Protein AF-V9LHU5-F1 (afdb_monomer_lite)

Radius of gyration: 31.74 Å; chains: 1; bounding box: 62×45×94 Å

Sequence (148 aa):
MSGSDEQWSRCGQGLGARDSTFTAPTDGGGSLGGGAEIRSHEDVIVPRHDVQKLLGEFRALHQERLQRLEATDDGTEETLKLKVQIMQSYISDLSEQNDVLLQTMEELEREANRRVTALETELEEHVAKVTEYKEENSTLLTTKENLA

Secondary structure (DSSP, 8-state):
----------------------PPPP---------------------HHHHHHHHHHHHHHHHHHHHHHHHT--S-HHHHHHHHHHHHHHHHHHHHHHHHHHHHHHHHHHHHHHHHHHHHHHHHHHHHHHHHHHHHHHHHHHHHHHT-

Organism: Callorhinchus milii (NCBI:txid7868)

Foldseek 3Di:
DYDDDDDPDDDDDDPDDDDDPDDDDDDDDDDDDDDPPPPPDDDDDPPPVVVVVVVVVVVVVLVVVLVVLVVVDPVDPVSVVVNVVSVVVVVVVVVVVVVVVVVVVVVVVVVVVVVVVVVVVVVVVVVVVVVVVVVVVVVVVVVVVVVD

Structure (mmCIF, N/CA/C/O backbone):
data_AF-V9LHU5-F1
#
_entry.id   AF-V9LHU5-F1
#
loop_
_atom_site.group_PDB
_atom_site.id
_atom_site.type_symbol
_atom_site.label_atom_id
_atom_site.label_alt_id
_atom_site.label_comp_id
_atom_site.label_asym_id
_atom_site.label_entity_id
_atom_site.label_seq_id
_atom_site.pdbx_PDB_ins_code
_atom_site.Cartn_x
_atom_site.Cartn_y
_atom_site.Cartn_z
_atom_site.occupancy
_atom_site.B_iso_or_equiv
_atom_site.auth_seq_id
_atom_site.auth_comp_id
_atom_site.auth_asym_id
_atom_site.auth_atom_id
_atom_site.pdbx_PDB_model_num
ATOM 1 N N . MET A 1 1 ? -24.316 31.881 15.400 1.00 38.16 1 MET A N 1
ATOM 2 C CA . MET A 1 1 ? -23.938 32.604 14.168 1.00 38.16 1 MET A CA 1
ATOM 3 C C . MET A 1 1 ? -22.552 32.127 13.781 1.00 38.16 1 MET A C 1
ATOM 5 O O . MET A 1 1 ? -21.693 32.204 14.640 1.00 38.16 1 MET A O 1
ATOM 9 N N . SER A 1 2 ? -22.204 31.649 12.601 1.00 40.44 2 SER A N 1
ATOM 10 C CA . SER A 1 2 ? -22.884 31.096 11.426 1.00 40.44 2 SER A CA 1
ATOM 11 C C . SER A 1 2 ? -21.730 30.766 10.467 1.00 40.44 2 SER A C 1
ATOM 13 O O . SER A 1 2 ? -20.860 31.617 10.308 1.00 40.44 2 SER A O 1
ATOM 15 N N . GLY A 1 3 ? -21.762 29.595 9.824 1.00 37.72 3 GLY A N 1
ATOM 16 C CA . GLY A 1 3 ? -20.920 29.226 8.671 1.00 37.72 3 GLY A CA 1
ATOM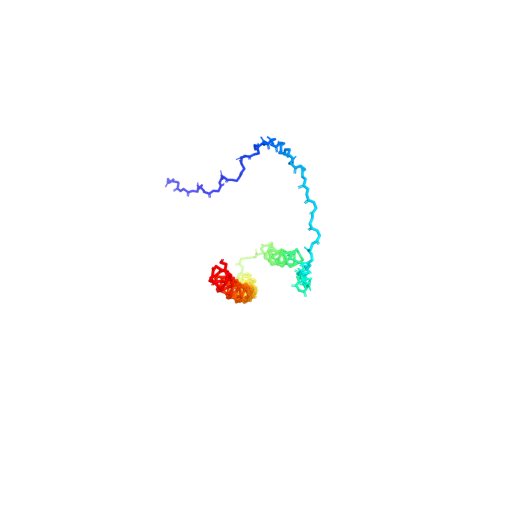 17 C C . GLY A 1 3 ? -19.482 28.820 9.033 1.00 37.72 3 GLY A C 1
ATOM 18 O O . GLY A 1 3 ? -18.831 29.485 9.823 1.00 37.72 3 GLY A O 1
ATOM 19 N N . SER A 1 4 ? -18.891 27.757 8.494 1.00 47.62 4 SER A N 1
ATOM 20 C CA . SER A 1 4 ? -19.065 27.233 7.139 1.00 47.62 4 SER A CA 1
ATOM 21 C C . SER A 1 4 ? -18.744 25.734 7.103 1.00 47.62 4 SER A C 1
ATOM 23 O O . SER A 1 4 ? -17.584 25.344 6.999 1.00 47.62 4 SER A O 1
ATOM 25 N N . ASP A 1 5 ? -19.790 24.918 7.180 1.00 44.31 5 ASP A N 1
ATOM 26 C CA . ASP A 1 5 ? -19.856 23.626 6.502 1.00 44.31 5 ASP A CA 1
ATOM 27 C C . ASP A 1 5 ? -20.253 23.923 5.056 1.00 44.31 5 ASP A C 1
ATOM 29 O O . ASP A 1 5 ? -21.274 24.574 4.872 1.00 44.31 5 ASP A O 1
ATOM 33 N N . GLU A 1 6 ? -19.447 23.518 4.068 1.00 49.19 6 GLU A N 1
ATOM 34 C CA . GLU A 1 6 ? -19.837 23.241 2.667 1.00 49.19 6 GLU A CA 1
ATOM 35 C C . GLU A 1 6 ? -18.590 23.226 1.769 1.00 49.19 6 GLU A C 1
ATOM 37 O O . GLU A 1 6 ? -18.186 24.237 1.194 1.00 49.19 6 GLU A O 1
ATOM 42 N N . GLN A 1 7 ? -17.961 22.060 1.610 1.00 45.34 7 GLN A N 1
ATOM 43 C CA . GLN A 1 7 ? -17.005 21.860 0.515 1.00 45.34 7 GLN A CA 1
ATOM 44 C C . GLN A 1 7 ? -16.954 20.406 0.029 1.00 45.34 7 GLN A C 1
ATOM 46 O O . GLN A 1 7 ? -15.892 19.830 -0.152 1.00 45.34 7 GLN A O 1
ATOM 51 N N . TRP A 1 8 ? -18.123 19.814 -0.233 1.00 43.66 8 TRP A N 1
ATOM 52 C CA . TRP A 1 8 ? -18.241 18.566 -0.999 1.00 43.66 8 TRP A CA 1
ATOM 53 C C . TRP A 1 8 ? -19.492 18.610 -1.884 1.00 43.66 8 TRP A C 1
ATOM 55 O O . TRP A 1 8 ? -20.549 18.111 -1.513 1.00 43.66 8 TRP A O 1
ATOM 65 N N . SER A 1 9 ? -19.407 19.265 -3.049 1.00 45.44 9 SER A N 1
ATOM 66 C CA . SER A 1 9 ? -20.525 19.295 -4.015 1.00 45.44 9 SER A CA 1
ATOM 67 C C . SER A 1 9 ? -20.133 19.572 -5.469 1.00 45.44 9 SER A C 1
ATOM 69 O O . SER A 1 9 ? -20.834 20.290 -6.173 1.00 45.44 9 SER A O 1
ATOM 71 N N . ARG A 1 10 ? -19.041 18.985 -5.981 1.00 41.28 10 ARG A N 1
ATOM 72 C CA . ARG A 1 10 ? -18.784 18.983 -7.439 1.00 41.28 10 ARG A CA 1
ATOM 73 C C . ARG A 1 10 ? -18.160 17.678 -7.934 1.00 41.28 10 ARG A C 1
ATOM 75 O O . ARG A 1 10 ? -17.059 17.669 -8.466 1.00 41.28 10 ARG A O 1
ATOM 82 N N . CYS A 1 11 ? -18.907 16.585 -7.804 1.00 40.62 11 CYS A N 1
ATOM 83 C CA . CYS A 1 11 ? -18.729 15.401 -8.642 1.00 40.62 11 CYS A CA 1
ATOM 84 C C . CYS A 1 11 ? -20.023 15.200 -9.436 1.00 40.62 11 CYS A C 1
ATOM 86 O O . CYS A 1 11 ? -21.072 14.965 -8.846 1.00 40.62 11 CYS A O 1
ATOM 88 N N . GLY A 1 12 ? -19.949 15.330 -10.762 1.00 43.50 12 GLY A N 1
ATOM 89 C CA . GLY A 1 12 ? -21.061 15.045 -11.669 1.00 43.50 12 GLY A CA 1
ATOM 90 C C . GLY A 1 12 ? -21.546 16.261 -12.451 1.00 43.50 12 GLY A C 1
ATOM 91 O O . GLY A 1 12 ? -22.394 17.008 -11.972 1.00 43.50 12 GLY A O 1
ATOM 92 N N . GLN A 1 13 ? -21.005 16.432 -13.661 1.00 38.81 13 GLN A N 1
ATOM 93 C CA . GLN A 1 13 ? -21.712 16.909 -14.860 1.00 38.81 13 GLN A CA 1
ATOM 94 C C . GLN A 1 13 ? -20.717 17.011 -16.024 1.00 38.81 13 GLN A C 1
ATOM 96 O O . GLN A 1 13 ? -19.763 17.779 -15.955 1.00 38.81 13 GLN A O 1
ATOM 101 N N . GLY A 1 14 ? -20.940 16.229 -17.086 1.00 34.31 14 GLY A N 1
ATOM 102 C CA . GLY A 1 14 ? -20.157 16.347 -18.319 1.00 34.31 14 GLY A CA 1
ATOM 103 C C . GLY A 1 14 ? -20.095 15.107 -19.211 1.00 34.31 14 GLY A C 1
ATOM 104 O O . GLY A 1 14 ? -19.037 14.835 -19.765 1.00 34.31 14 GLY A O 1
ATOM 105 N N . LEU A 1 15 ? -21.190 14.354 -19.374 1.00 41.88 15 LEU A N 1
ATOM 106 C CA . LEU A 1 15 ? -21.325 13.435 -20.510 1.00 41.88 15 LEU A CA 1
ATOM 107 C C . LEU A 1 15 ? -21.633 14.270 -21.759 1.00 41.88 15 LEU A C 1
ATOM 109 O O . LEU A 1 15 ? -22.780 14.627 -22.013 1.00 41.88 15 LEU A O 1
ATOM 113 N N . GLY A 1 16 ? -20.586 14.623 -22.502 1.00 34.59 16 GLY A N 1
ATOM 114 C CA . GLY A 1 16 ? -20.678 15.231 -23.825 1.00 34.59 16 GLY A CA 1
ATOM 115 C C . GLY A 1 16 ? -20.214 14.234 -24.875 1.00 34.59 16 GLY A C 1
ATOM 116 O O . GLY A 1 16 ? -19.014 14.048 -25.063 1.00 34.59 16 GLY A O 1
ATOM 117 N N . ALA A 1 17 ? -21.171 13.591 -25.541 1.00 42.75 17 ALA A N 1
ATOM 118 C CA . ALA A 1 17 ? -20.940 12.779 -26.724 1.00 42.75 17 ALA A CA 1
ATOM 119 C C . ALA A 1 17 ? -20.224 13.609 -27.803 1.00 42.75 17 ALA A C 1
ATOM 121 O O . ALA A 1 17 ? -20.709 14.668 -28.205 1.00 42.75 17 ALA A O 1
ATOM 122 N N . ARG A 1 18 ? -19.079 13.122 -28.285 1.00 42.62 18 ARG A N 1
ATOM 123 C CA . ARG A 1 18 ? -18.498 13.563 -29.555 1.00 42.62 18 ARG A CA 1
ATOM 124 C C . ARG A 1 18 ? -18.243 12.327 -30.401 1.00 42.62 18 ARG A C 1
ATOM 126 O O . ARG A 1 18 ? -17.255 11.625 -30.214 1.00 42.62 18 ARG A O 1
ATOM 133 N N . ASP A 1 19 ? -19.192 12.093 -31.299 1.00 39.50 19 ASP A N 1
ATOM 134 C CA . ASP A 1 19 ? -18.986 11.376 -32.549 1.00 39.50 19 ASP A CA 1
ATOM 135 C C . ASP A 1 19 ? -17.811 12.025 -33.286 1.00 39.50 19 ASP A C 1
ATOM 137 O O . ASP A 1 19 ? -17.857 13.211 -33.618 1.00 39.50 19 ASP A O 1
ATOM 141 N N . SER A 1 20 ? -16.764 11.246 -33.532 1.00 39.22 20 SER A N 1
ATOM 142 C CA . SER A 1 20 ? -15.743 11.559 -34.527 1.00 39.22 20 SER A CA 1
ATOM 143 C C . SER A 1 20 ? -15.350 10.262 -35.210 1.00 39.22 20 SER A C 1
ATOM 145 O O . SER A 1 20 ? -14.402 9.578 -34.830 1.00 39.22 20 SER A O 1
ATOM 147 N N . THR A 1 21 ? -16.128 9.932 -36.233 1.00 42.06 21 THR A N 1
ATOM 148 C CA . THR A 1 21 ? -15.790 8.985 -37.287 1.00 42.06 21 THR A CA 1
ATOM 149 C C . THR A 1 21 ? -14.479 9.432 -37.935 1.00 42.06 21 THR A C 1
ATOM 151 O O . THR A 1 21 ? -14.464 10.368 -38.732 1.00 42.06 21 THR A O 1
ATOM 154 N N . PHE A 1 22 ? -13.365 8.792 -37.581 1.00 29.70 22 PHE A N 1
ATOM 155 C CA . PHE A 1 22 ? -12.106 8.949 -38.303 1.00 29.70 22 PHE A CA 1
ATOM 156 C C . PHE A 1 22 ? -11.957 7.782 -39.280 1.00 29.70 22 PHE A C 1
ATOM 158 O O . PHE A 1 22 ? -11.715 6.639 -38.894 1.00 29.70 22 PHE A O 1
ATOM 165 N N . THR A 1 23 ? -12.169 8.077 -40.558 1.00 39.91 23 THR A N 1
ATOM 166 C CA . THR A 1 23 ? -11.930 7.175 -41.685 1.00 39.91 23 THR A CA 1
ATOM 167 C C . THR A 1 23 ? -10.431 6.948 -41.873 1.00 39.91 23 THR A C 1
ATOM 169 O O . THR A 1 23 ? -9.675 7.902 -42.051 1.00 39.91 23 THR A O 1
ATOM 172 N N . ALA A 1 24 ? -10.021 5.680 -41.848 1.00 38.00 24 ALA A N 1
ATOM 173 C CA . ALA A 1 24 ? -8.655 5.230 -42.091 1.00 38.00 24 ALA A CA 1
ATOM 174 C C . ALA A 1 24 ? -8.214 5.457 -43.552 1.00 38.00 24 ALA A C 1
ATOM 176 O O . ALA A 1 24 ? -9.016 5.230 -44.462 1.00 38.00 24 ALA A O 1
ATOM 177 N N . PRO A 1 25 ? -6.939 5.802 -43.810 1.00 37.88 25 PRO A N 1
ATOM 178 C CA . PRO A 1 25 ? -6.309 5.551 -45.094 1.00 37.88 25 PRO A CA 1
ATOM 179 C C . PRO A 1 25 ? -5.742 4.126 -45.120 1.00 37.88 25 PRO A C 1
ATOM 181 O O . PRO A 1 25 ? -4.913 3.745 -44.294 1.00 37.88 25 PRO A O 1
ATOM 184 N N . THR A 1 26 ? -6.203 3.341 -46.087 1.00 46.00 26 THR A N 1
ATOM 185 C CA . THR A 1 26 ? -5.582 2.093 -46.534 1.00 46.00 26 THR A CA 1
ATOM 186 C C . THR A 1 26 ? -4.342 2.406 -47.366 1.00 46.00 26 THR A C 1
ATOM 188 O O . THR A 1 26 ? -4.462 3.136 -48.345 1.00 46.00 26 THR A O 1
ATOM 191 N N . ASP A 1 27 ? -3.181 1.867 -46.993 1.00 36.50 27 ASP A N 1
ATOM 192 C CA . ASP A 1 27 ? -2.351 1.021 -47.867 1.00 36.50 27 ASP A CA 1
ATOM 193 C C . ASP A 1 27 ? -0.974 0.734 -47.258 1.00 36.50 27 ASP A C 1
ATOM 195 O O . ASP A 1 27 ? -0.364 1.580 -46.609 1.00 36.50 27 ASP A O 1
ATOM 199 N N . GLY A 1 28 ? -0.458 -0.457 -47.571 1.00 36.12 28 GLY A N 1
ATOM 200 C CA . GLY A 1 28 ? 0.983 -0.709 -47.624 1.00 36.12 28 GLY A CA 1
ATOM 201 C C . GLY A 1 28 ? 1.506 -1.675 -46.572 1.00 36.12 28 GLY A C 1
ATOM 202 O O . GLY A 1 28 ? 1.877 -1.280 -45.473 1.00 36.12 28 GLY A O 1
ATOM 203 N N . GLY A 1 29 ? 1.573 -2.955 -46.941 1.00 40.72 29 GLY A N 1
ATOM 204 C CA . GLY A 1 29 ? 2.175 -4.013 -46.141 1.00 40.72 29 GLY A CA 1
ATOM 205 C C . GLY A 1 29 ? 3.659 -3.797 -45.828 1.00 40.72 29 GLY A C 1
ATOM 206 O O . GLY A 1 29 ? 4.423 -3.255 -46.622 1.00 40.72 29 GLY A O 1
ATOM 207 N N . GLY A 1 30 ? 4.057 -4.311 -44.666 1.00 32.19 30 GLY A N 1
ATOM 208 C CA . GLY A 1 30 ? 5.435 -4.361 -44.196 1.00 32.19 30 GLY A CA 1
ATOM 209 C C . GLY A 1 30 ? 5.527 -5.268 -42.975 1.00 32.19 30 GLY A C 1
ATOM 210 O O . GLY A 1 30 ? 5.505 -4.807 -41.843 1.00 32.19 30 GLY A O 1
ATOM 211 N N . SER A 1 31 ? 5.566 -6.578 -43.218 1.00 57.75 31 SER A N 1
ATOM 212 C CA . SER A 1 31 ? 5.827 -7.605 -42.210 1.00 57.75 31 SER A CA 1
ATOM 213 C C . SER A 1 31 ? 7.307 -7.599 -41.831 1.00 57.75 31 SER A C 1
ATOM 215 O O . SER A 1 31 ? 8.110 -8.181 -42.554 1.00 57.75 31 SER A O 1
ATOM 217 N N . LEU A 1 32 ? 7.644 -7.002 -40.688 1.00 37.56 32 LEU A N 1
ATOM 218 C CA . LEU A 1 32 ? 8.863 -7.216 -39.896 1.00 37.56 32 LEU A CA 1
ATOM 219 C C . LEU A 1 32 ? 8.418 -6.957 -38.443 1.00 37.56 32 LEU A C 1
ATOM 221 O O . LEU A 1 32 ? 7.938 -5.875 -38.143 1.00 37.56 32 LEU A O 1
ATOM 225 N N . GLY A 1 33 ? 8.310 -7.938 -37.552 1.00 38.09 33 GLY A N 1
ATOM 226 C CA . GLY A 1 33 ? 9.406 -8.752 -37.043 1.00 38.09 33 GLY A CA 1
ATOM 227 C C . GLY A 1 33 ? 9.781 -8.216 -35.655 1.00 38.09 33 GLY A C 1
ATOM 228 O O . GLY A 1 33 ? 10.336 -7.130 -35.563 1.00 38.09 33 GLY A O 1
ATOM 229 N N . GLY A 1 34 ? 9.467 -8.974 -34.597 1.00 34.78 34 GLY A N 1
ATOM 230 C CA . GLY A 1 34 ? 9.930 -8.703 -33.228 1.00 34.78 34 GLY A CA 1
ATOM 231 C C . GLY A 1 34 ? 8.861 -8.186 -32.265 1.00 34.78 34 GLY A C 1
ATOM 232 O O . GLY A 1 34 ? 8.955 -7.067 -31.775 1.00 34.78 34 GLY A O 1
ATOM 233 N N . GLY A 1 35 ? 7.855 -9.009 -31.960 1.00 34.56 35 GLY A N 1
ATOM 234 C CA . GLY A 1 35 ? 7.022 -8.790 -30.779 1.00 34.56 35 GLY A CA 1
ATOM 235 C C . GLY A 1 35 ? 7.848 -9.063 -29.524 1.00 34.56 35 GLY A C 1
ATOM 236 O O . GLY A 1 35 ? 8.071 -10.221 -29.179 1.00 34.56 35 GLY A O 1
ATOM 237 N N . ALA A 1 36 ? 8.321 -8.011 -28.858 1.00 39.09 36 ALA A N 1
ATOM 238 C CA . ALA A 1 36 ? 8.718 -8.102 -27.461 1.00 39.09 36 ALA A CA 1
ATOM 239 C C . ALA A 1 36 ? 7.429 -8.260 -26.647 1.00 39.09 36 ALA A C 1
ATOM 241 O O . ALA A 1 36 ? 6.735 -7.297 -26.324 1.00 39.09 36 ALA A O 1
ATOM 242 N N . GLU A 1 37 ? 7.055 -9.514 -26.425 1.00 39.38 37 GLU A N 1
ATOM 243 C CA . GLU A 1 37 ? 5.951 -9.913 -25.568 1.00 39.38 37 GLU A CA 1
ATOM 244 C C . GLU A 1 37 ? 6.304 -9.476 -24.142 1.00 39.38 37 GLU A C 1
ATOM 246 O O . GLU A 1 37 ? 7.090 -10.119 -23.443 1.00 39.38 37 GLU A O 1
ATOM 251 N N . ILE A 1 38 ? 5.781 -8.317 -23.738 1.00 43.03 38 ILE A N 1
ATOM 252 C CA . ILE A 1 38 ? 5.851 -7.841 -22.360 1.00 43.03 38 ILE A CA 1
ATOM 253 C C . ILE A 1 38 ? 5.179 -8.921 -21.516 1.00 43.03 38 ILE A C 1
ATOM 255 O O . ILE A 1 38 ? 3.959 -9.081 -21.550 1.00 43.03 38 ILE A O 1
ATOM 259 N N . ARG A 1 39 ? 5.985 -9.709 -20.797 1.00 45.56 39 ARG A N 1
ATOM 260 C CA . ARG A 1 39 ? 5.499 -10.695 -19.831 1.00 45.56 39 ARG A CA 1
ATOM 261 C C . ARG A 1 39 ? 4.733 -9.952 -18.745 1.00 45.56 39 ARG A C 1
ATOM 263 O O . ARG A 1 39 ? 5.323 -9.421 -17.806 1.00 45.56 39 ARG A O 1
ATOM 270 N N . SER A 1 40 ? 3.414 -9.947 -18.871 1.00 42.28 40 SER A N 1
ATOM 271 C CA . SER A 1 40 ? 2.483 -9.652 -17.791 1.00 42.28 40 SER A CA 1
ATOM 272 C C . SER A 1 40 ? 2.653 -10.747 -16.741 1.00 42.28 40 SER A C 1
ATOM 274 O O . SER A 1 40 ? 2.045 -11.809 -16.833 1.00 42.28 40 SER A O 1
ATOM 276 N N . HIS A 1 41 ? 3.562 -10.546 -15.790 1.00 46.91 41 HIS A N 1
ATOM 277 C CA . HIS A 1 41 ? 3.681 -11.452 -14.658 1.00 46.91 41 HIS A CA 1
ATOM 278 C C . HIS A 1 41 ? 2.561 -11.108 -13.675 1.00 46.91 41 HIS A C 1
ATOM 280 O O . HIS A 1 41 ? 2.647 -10.132 -12.927 1.00 46.91 41 HIS A O 1
ATOM 286 N N . GLU A 1 42 ? 1.477 -11.874 -13.760 1.00 50.78 42 GLU A N 1
ATOM 287 C CA . GLU A 1 42 ? 0.406 -11.895 -12.772 1.00 50.78 42 GLU A CA 1
ATOM 288 C C . GLU A 1 42 ? 0.925 -12.352 -11.395 1.00 50.78 42 GLU A C 1
ATOM 290 O O . GLU A 1 42 ? 1.879 -13.128 -11.276 1.00 50.78 42 GLU A O 1
ATOM 295 N N . ASP A 1 43 ? 0.227 -11.822 -10.390 1.00 47.31 43 ASP A N 1
ATOM 296 C CA . ASP A 1 43 ? 0.039 -12.302 -9.021 1.00 47.31 43 ASP A CA 1
ATOM 297 C C . ASP A 1 43 ? 1.127 -12.084 -7.962 1.00 47.31 43 ASP A C 1
ATOM 299 O O . ASP A 1 43 ? 1.948 -12.948 -7.672 1.00 47.31 43 ASP A O 1
ATOM 303 N N . VAL A 1 44 ? 0.977 -10.966 -7.236 1.00 47.31 44 VAL A N 1
ATOM 304 C CA . VAL A 1 44 ? 0.300 -11.003 -5.922 1.00 47.31 44 VAL A CA 1
ATOM 305 C C . VAL A 1 44 ? -0.662 -9.812 -5.838 1.00 47.31 44 VAL A C 1
ATOM 307 O O . VAL A 1 44 ? -0.329 -8.754 -5.313 1.00 47.31 44 VAL A O 1
ATOM 310 N N . ILE A 1 45 ? -1.873 -9.956 -6.379 1.00 56.47 45 ILE A N 1
ATOM 311 C CA . ILE A 1 45 ? -2.983 -9.068 -6.017 1.00 56.47 45 ILE A CA 1
ATOM 312 C C . ILE A 1 45 ? -3.875 -9.885 -5.093 1.00 56.47 45 ILE A C 1
ATOM 314 O O . ILE A 1 45 ? -4.752 -10.615 -5.544 1.00 56.47 45 ILE A O 1
ATOM 318 N N . VAL A 1 46 ? -3.663 -9.766 -3.780 1.00 54.34 46 VAL A N 1
ATOM 319 C CA . VAL A 1 46 ? -4.752 -10.069 -2.843 1.00 54.34 46 VAL A CA 1
ATOM 320 C C . VAL A 1 46 ? -5.949 -9.241 -3.324 1.00 54.34 46 VAL A C 1
ATOM 322 O O . VAL A 1 46 ? -5.778 -8.027 -3.493 1.00 54.34 46 VAL A O 1
ATOM 325 N N . PRO A 1 47 ? -7.122 -9.834 -3.616 1.00 59.25 47 PRO A N 1
ATOM 326 C CA . PRO A 1 47 ? -8.224 -9.089 -4.201 1.00 59.25 47 PRO A CA 1
ATOM 327 C C . PRO A 1 47 ? -8.549 -7.903 -3.299 1.00 59.25 47 PRO A C 1
ATOM 329 O O . PRO A 1 47 ? -8.990 -8.062 -2.161 1.00 59.25 47 PRO A O 1
ATOM 332 N N . ARG A 1 48 ? -8.309 -6.687 -3.803 1.00 63.41 48 ARG A N 1
ATOM 333 C CA . ARG A 1 48 ? -8.490 -5.423 -3.067 1.00 63.41 48 ARG A CA 1
ATOM 334 C C . ARG A 1 48 ? -9.880 -5.328 -2.421 1.00 63.41 48 ARG A C 1
ATOM 336 O O . ARG A 1 48 ? -10.047 -4.693 -1.386 1.00 63.41 48 ARG A O 1
ATOM 343 N N . HIS A 1 49 ? -10.852 -6.001 -3.032 1.00 65.50 49 HIS A N 1
ATOM 344 C CA . HIS A 1 49 ? -12.229 -6.131 -2.583 1.00 65.50 49 HIS A CA 1
ATOM 345 C C . HIS A 1 49 ? -12.393 -6.965 -1.296 1.00 65.50 49 HIS A C 1
ATOM 347 O O . HIS A 1 49 ? -13.185 -6.596 -0.432 1.00 65.50 49 HIS A O 1
ATOM 353 N N . ASP A 1 50 ? -11.629 -8.044 -1.120 1.00 79.69 50 ASP A N 1
ATOM 354 C CA . ASP A 1 50 ? -11.778 -8.948 0.028 1.00 79.69 50 ASP A CA 1
ATOM 355 C C . ASP A 1 50 ? -11.200 -8.333 1.303 1.00 79.69 50 ASP A C 1
ATOM 357 O O . ASP A 1 50 ? -11.810 -8.414 2.369 1.00 79.69 50 ASP A O 1
ATOM 361 N N . VAL A 1 51 ? -10.080 -7.614 1.178 1.00 80.00 51 VAL A N 1
ATOM 362 C CA . VAL A 1 51 ? -9.504 -6.842 2.288 1.00 80.00 51 VAL A CA 1
ATOM 363 C C . VAL A 1 51 ? -10.435 -5.696 2.676 1.00 80.00 51 VAL A C 1
ATOM 365 O O . VAL A 1 51 ? -10.731 -5.519 3.851 1.00 80.00 51 VAL A O 1
ATOM 368 N N . GLN A 1 52 ? -10.975 -4.950 1.708 1.00 79.94 52 GLN A N 1
ATOM 369 C CA . GLN A 1 52 ? -11.934 -3.875 1.994 1.00 79.94 52 GLN A CA 1
ATOM 370 C C . GLN A 1 52 ? -13.193 -4.382 2.701 1.00 79.94 52 GLN A C 1
ATOM 372 O O . GLN A 1 52 ? -13.679 -3.737 3.633 1.00 79.94 52 GLN A O 1
ATOM 377 N N . LYS A 1 53 ? -13.701 -5.547 2.290 1.00 86.06 53 LYS A N 1
ATOM 378 C CA . LYS A 1 53 ? -14.834 -6.198 2.946 1.00 86.06 53 LYS A CA 1
ATOM 379 C C . LYS A 1 53 ? -14.494 -6.587 4.386 1.00 86.06 53 LYS A C 1
ATOM 381 O O . LYS A 1 53 ? -15.243 -6.231 5.292 1.00 86.06 53 LYS A O 1
ATOM 386 N N . LEU A 1 54 ? -13.346 -7.230 4.601 1.00 88.12 54 LEU A N 1
ATOM 387 C CA . LEU A 1 54 ? -12.875 -7.630 5.928 1.00 88.12 54 LEU A CA 1
ATOM 388 C C . LEU A 1 54 ? -12.703 -6.427 6.871 1.00 88.12 54 LEU A C 1
ATOM 390 O O . LEU A 1 54 ? -13.131 -6.473 8.022 1.00 88.12 54 LEU A O 1
ATOM 394 N N . LEU A 1 55 ? -12.147 -5.316 6.379 1.00 84.56 55 LEU A N 1
ATOM 395 C CA . LEU A 1 55 ? -12.024 -4.073 7.149 1.00 84.56 55 LEU A CA 1
ATOM 396 C C . LEU A 1 55 ? -13.392 -3.478 7.517 1.00 84.56 55 LEU A C 1
ATOM 398 O O . LEU A 1 55 ? -13.574 -2.943 8.614 1.00 84.56 55 LEU A O 1
ATOM 402 N N . GLY A 1 56 ? -14.369 -3.588 6.612 1.00 87.25 56 GLY A N 1
ATOM 403 C CA . GLY A 1 56 ? -15.756 -3.210 6.873 1.00 87.25 56 GLY A CA 1
ATOM 404 C C . GLY A 1 56 ? -16.397 -4.054 7.977 1.00 87.25 56 GLY A C 1
ATOM 405 O O . GLY A 1 56 ? -17.026 -3.502 8.881 1.00 87.25 56 GLY A O 1
ATOM 406 N N . GLU A 1 57 ? -16.190 -5.371 7.943 1.00 91.06 57 GLU A N 1
ATOM 407 C CA . GLU A 1 57 ? -16.667 -6.308 8.969 1.00 91.06 57 GLU A CA 1
ATOM 408 C C . GLU A 1 57 ? -16.031 -6.018 10.339 1.00 91.06 57 GLU A C 1
ATOM 410 O O . GLU A 1 57 ? -16.724 -5.988 11.355 1.00 91.06 57 GLU A O 1
ATOM 415 N N . PHE A 1 58 ? -14.733 -5.708 10.372 1.00 88.25 58 PHE A N 1
ATOM 416 C CA . PHE A 1 58 ? -14.016 -5.388 11.607 1.00 88.25 58 PHE A CA 1
ATOM 417 C C . PHE A 1 58 ? -14.496 -4.081 12.255 1.00 88.25 58 PHE A C 1
ATOM 419 O O . PHE A 1 58 ? -14.702 -4.005 13.469 1.00 88.25 58 PHE A O 1
ATOM 426 N N . ARG A 1 59 ? -14.751 -3.051 11.439 1.00 89.94 59 ARG A N 1
ATOM 427 C CA . ARG A 1 59 ? -15.375 -1.806 11.908 1.00 89.94 59 ARG A CA 1
ATOM 428 C C . ARG A 1 59 ? -16.763 -2.068 12.489 1.00 89.94 59 ARG A C 1
ATOM 430 O O . ARG A 1 59 ? -17.073 -1.563 13.568 1.00 89.94 59 ARG A O 1
ATOM 437 N N . ALA A 1 60 ? -17.583 -2.847 11.782 1.00 91.81 60 ALA A N 1
ATOM 438 C CA . ALA A 1 60 ? -18.927 -3.188 12.233 1.00 91.81 60 ALA A CA 1
ATOM 439 C C . ALA A 1 60 ? -18.895 -3.926 13.579 1.00 91.81 60 ALA A C 1
ATOM 441 O O . ALA A 1 60 ? -19.690 -3.609 14.457 1.00 91.81 60 ALA A O 1
ATOM 442 N N . LEU A 1 61 ? -17.931 -4.829 13.782 1.00 94.06 61 LEU A N 1
ATOM 443 C CA . LEU A 1 61 ? -17.758 -5.572 15.031 1.00 94.06 61 LEU A CA 1
ATOM 444 C C . LEU A 1 61 ? -17.477 -4.656 16.233 1.00 94.06 61 LEU A C 1
ATOM 446 O O . LEU A 1 61 ? -18.108 -4.795 17.282 1.0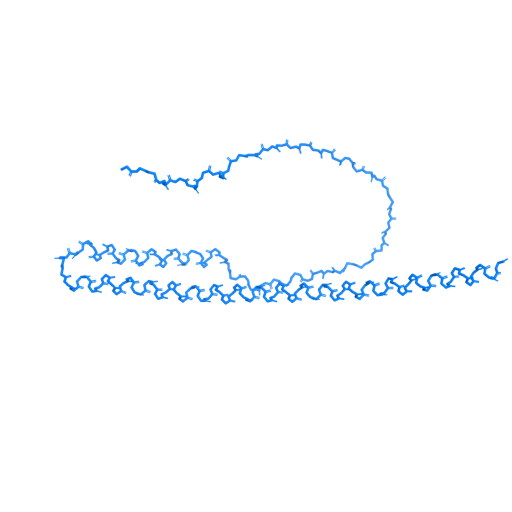0 94.06 61 LEU A O 1
ATOM 450 N N . HIS A 1 62 ? -16.544 -3.710 16.095 1.00 92.00 62 HIS A N 1
ATOM 451 C CA . HIS A 1 62 ? -16.222 -2.761 17.169 1.00 92.00 62 HIS A CA 1
ATOM 452 C C . HIS A 1 62 ? -17.390 -1.822 17.469 1.00 92.00 62 HIS A C 1
ATOM 454 O O . HIS A 1 62 ? -17.699 -1.567 18.635 1.00 92.00 62 HIS A O 1
ATOM 460 N N . GLN A 1 63 ? -18.085 -1.366 16.426 1.00 90.81 63 GLN A N 1
ATOM 461 C CA . GLN A 1 63 ? -19.278 -0.537 16.567 1.00 90.81 63 GLN A CA 1
ATOM 462 C C . GLN A 1 63 ? -20.411 -1.293 17.270 1.00 90.81 63 GLN A C 1
ATOM 464 O O . GLN A 1 63 ? -21.037 -0.755 18.180 1.00 90.81 63 GLN A O 1
ATOM 469 N N . GLU A 1 64 ? -20.641 -2.551 16.903 1.00 94.75 64 GLU A N 1
ATOM 470 C CA . GLU A 1 64 ? -21.651 -3.399 17.527 1.00 94.75 64 GLU A CA 1
ATOM 471 C C . GLU A 1 64 ? -21.317 -3.668 19.000 1.00 94.75 64 GLU A C 1
ATOM 473 O O . GLU A 1 64 ? -22.182 -3.565 19.870 1.00 94.75 64 GLU A O 1
ATOM 478 N N . ARG A 1 65 ? -20.049 -3.959 19.314 1.00 91.50 65 ARG A N 1
ATOM 479 C CA . ARG A 1 65 ? -19.593 -4.168 20.694 1.00 91.50 65 ARG A CA 1
ATOM 480 C C . ARG A 1 65 ? -19.818 -2.926 21.558 1.00 91.50 65 ARG A C 1
ATOM 482 O O . ARG A 1 65 ? -20.254 -3.061 22.701 1.00 91.50 65 ARG A O 1
ATOM 489 N N . LEU A 1 66 ? -19.549 -1.739 21.015 1.00 90.81 66 LEU A N 1
ATOM 490 C CA . LEU A 1 66 ? -19.792 -0.476 21.707 1.00 90.81 66 LEU A CA 1
ATOM 491 C C . LEU A 1 66 ? -21.294 -0.225 21.904 1.00 90.81 66 LEU A C 1
ATOM 493 O O . LEU A 1 66 ? -21.709 0.071 23.019 1.00 90.81 66 LEU A O 1
ATOM 497 N N . GLN A 1 67 ? -22.113 -0.437 20.870 1.00 91.56 67 GLN A N 1
ATOM 498 C CA . GLN A 1 67 ? -23.572 -0.285 20.949 1.00 91.56 67 GLN A CA 1
ATOM 499 C C . GLN A 1 67 ? -24.207 -1.228 21.974 1.00 91.56 67 GLN A C 1
ATOM 501 O O . GLN A 1 67 ? -25.091 -0.820 22.725 1.00 91.56 67 GLN A O 1
ATOM 506 N N . ARG A 1 68 ? -23.752 -2.486 22.043 1.00 91.25 68 ARG A N 1
ATOM 507 C CA . ARG A 1 68 ? -24.229 -3.440 23.057 1.00 91.25 68 ARG A CA 1
ATOM 508 C C . ARG A 1 68 ? -23.904 -2.962 24.472 1.00 91.25 68 ARG A C 1
ATOM 510 O O . ARG A 1 68 ? -24.749 -3.086 25.350 1.00 91.25 68 ARG A O 1
ATOM 517 N N . LEU A 1 69 ? -22.712 -2.401 24.674 1.00 89.69 69 LEU A N 1
ATOM 518 C CA . LEU A 1 69 ? -22.293 -1.858 25.965 1.00 89.69 69 LEU A CA 1
ATOM 519 C C . LEU A 1 69 ? -23.058 -0.576 26.330 1.00 89.69 69 LEU A C 1
ATOM 521 O O . LEU A 1 69 ? -23.407 -0.384 27.487 1.00 89.69 69 LEU A O 1
ATOM 525 N N . GLU A 1 70 ? -23.350 0.280 25.350 1.00 89.38 70 GLU A N 1
ATOM 526 C CA . GLU A 1 70 ? -24.182 1.477 25.521 1.00 89.38 70 GLU A CA 1
ATOM 527 C C . GLU A 1 70 ? -25.634 1.137 25.868 1.00 89.38 70 GLU A C 1
ATOM 529 O O . GLU A 1 70 ? -26.244 1.821 26.684 1.00 89.38 70 GLU A O 1
ATOM 534 N N . ALA A 1 71 ? -26.182 0.061 25.300 1.00 88.31 71 ALA A N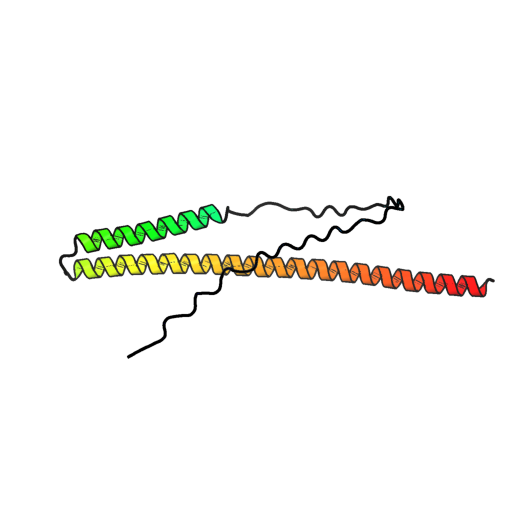 1
ATOM 535 C CA . ALA A 1 71 ? -27.536 -0.399 25.605 1.00 88.31 71 ALA A CA 1
ATOM 536 C C . ALA A 1 71 ? -27.692 -0.907 27.050 1.00 88.31 71 ALA A C 1
ATOM 538 O O . ALA A 1 71 ? -28.797 -0.889 27.589 1.00 88.31 71 ALA A O 1
ATOM 539 N N . THR A 1 72 ? -26.601 -1.361 27.670 1.00 85.44 72 THR A N 1
ATOM 540 C CA . THR A 1 72 ? -26.559 -1.823 29.066 1.00 85.44 72 THR A CA 1
ATOM 541 C C . THR A 1 72 ? -25.878 -0.824 30.000 1.00 85.44 72 THR A C 1
ATOM 543 O O . THR A 1 72 ? -25.545 -1.187 31.124 1.00 85.44 72 THR A O 1
ATOM 546 N N . ASP A 1 73 ? -25.626 0.402 29.535 1.00 85.31 73 ASP A N 1
ATOM 547 C CA . ASP A 1 73 ? -24.876 1.400 30.289 1.00 85.31 73 ASP A CA 1
ATOM 548 C C . ASP A 1 73 ? -25.677 1.901 31.491 1.00 85.31 73 ASP A C 1
ATOM 550 O O . ASP A 1 73 ? -26.713 2.552 31.362 1.00 85.31 73 ASP A O 1
ATOM 554 N N . ASP A 1 74 ? -25.170 1.588 32.674 1.00 84.00 74 ASP A N 1
ATOM 555 C CA . ASP A 1 74 ? -25.685 2.021 33.967 1.00 84.00 74 ASP A CA 1
ATOM 556 C C . ASP A 1 74 ? -25.001 3.304 34.475 1.00 84.00 74 ASP A C 1
ATOM 558 O O . ASP A 1 74 ? -25.277 3.764 35.585 1.00 84.00 74 ASP A O 1
ATOM 562 N N . GLY A 1 75 ? -24.118 3.905 33.667 1.00 83.50 75 GLY A N 1
ATOM 563 C CA . GLY A 1 75 ? -23.353 5.101 34.011 1.00 83.50 75 GLY A CA 1
ATOM 564 C C . GLY A 1 75 ? -22.208 4.836 34.988 1.00 83.50 75 GLY A C 1
ATOM 565 O O . GLY A 1 75 ? -21.643 5.784 35.539 1.00 83.50 75 GLY A O 1
ATOM 566 N N . THR A 1 76 ? -21.862 3.569 35.234 1.00 88.94 76 THR A N 1
ATOM 567 C CA . THR A 1 76 ? -20.779 3.218 36.153 1.00 88.94 76 THR A CA 1
ATOM 568 C C . THR A 1 76 ? -19.403 3.494 35.556 1.00 88.94 76 THR A C 1
ATOM 570 O O . THR A 1 76 ? -19.171 3.468 34.343 1.00 88.94 76 THR A O 1
ATOM 573 N N . GLU A 1 77 ? -18.438 3.720 36.446 1.00 90.31 77 GLU A N 1
ATOM 574 C CA . GLU A 1 77 ? -17.025 3.829 36.080 1.00 90.31 77 GLU A CA 1
ATOM 575 C C . GLU A 1 77 ? -16.529 2.568 35.348 1.00 90.31 77 GLU A C 1
ATOM 577 O O . GLU A 1 77 ? -15.674 2.649 34.468 1.00 90.31 77 GLU A O 1
ATOM 582 N N . GLU A 1 78 ? -17.083 1.401 35.680 1.00 89.44 78 GLU A N 1
ATOM 583 C CA . GLU A 1 78 ? -16.772 0.123 35.039 1.00 89.44 78 GLU A CA 1
ATOM 584 C C . GLU A 1 78 ? -17.217 0.109 33.572 1.00 89.44 78 GLU A C 1
ATOM 586 O O . GLU A 1 78 ? -16.418 -0.231 32.693 1.00 89.44 78 GLU A O 1
ATOM 591 N N . THR A 1 79 ? -18.434 0.579 33.282 1.00 88.94 79 THR A N 1
ATOM 592 C CA . THR A 1 79 ? -18.920 0.721 31.905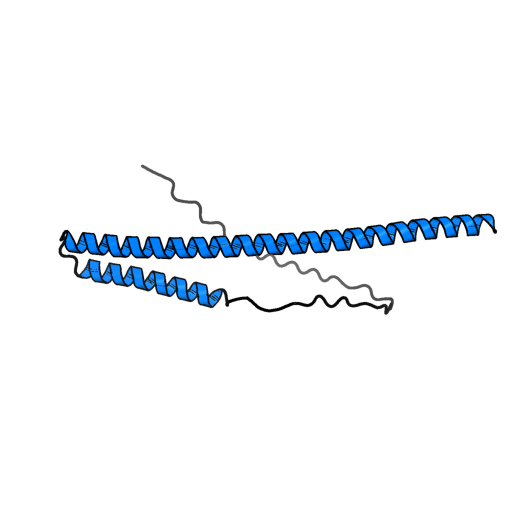 1.00 88.94 79 THR A CA 1
ATOM 593 C C . THR A 1 79 ? -18.081 1.721 31.106 1.00 88.94 79 THR A C 1
ATOM 595 O O . THR A 1 79 ? -17.703 1.447 29.963 1.00 88.94 79 THR A O 1
ATOM 598 N N . LEU A 1 80 ? -17.694 2.849 31.709 1.00 89.06 80 LEU A N 1
ATOM 599 C CA . LEU A 1 80 ? -16.795 3.819 31.073 1.00 89.06 80 LEU A CA 1
ATOM 600 C C . LEU A 1 80 ? -15.410 3.226 30.772 1.00 89.06 80 LEU A C 1
ATOM 602 O O . LEU A 1 80 ? -14.880 3.433 29.679 1.00 89.06 80 LEU A O 1
ATOM 606 N N . LYS A 1 81 ? -14.833 2.442 31.693 1.00 92.31 81 LYS A N 1
ATOM 607 C CA . LYS A 1 81 ? -13.557 1.738 31.471 1.00 92.31 81 LYS A CA 1
ATOM 608 C C . LYS A 1 81 ? -13.648 0.759 30.304 1.00 92.31 81 LYS A C 1
ATOM 610 O O . LYS A 1 81 ? -12.748 0.731 29.467 1.00 92.31 81 LYS A O 1
ATOM 615 N N . LEU A 1 82 ? -14.740 0.002 30.211 1.00 92.12 82 LEU A N 1
ATOM 616 C CA . LEU A 1 82 ? -14.971 -0.927 29.104 1.00 92.12 82 LEU A CA 1
ATOM 617 C C . LEU A 1 82 ? -15.108 -0.195 27.757 1.00 92.12 82 LEU A C 1
ATOM 619 O O . LEU A 1 82 ? -14.527 -0.639 26.767 1.00 92.12 82 LEU A O 1
ATOM 623 N N . LYS A 1 83 ? -15.796 0.956 27.712 1.00 90.31 83 LYS A N 1
ATOM 624 C CA . LYS A 1 83 ? -15.886 1.798 26.501 1.00 90.31 83 LYS A CA 1
ATOM 625 C C . LYS A 1 83 ? -14.507 2.266 26.039 1.00 90.31 83 LYS A C 1
ATOM 627 O O . LYS A 1 83 ? -14.168 2.120 24.866 1.00 90.31 83 LYS A O 1
ATOM 632 N N . VAL A 1 84 ? -13.694 2.767 26.970 1.00 93.62 84 VAL A N 1
ATOM 633 C CA . VAL A 1 84 ? -12.318 3.196 26.682 1.00 93.62 84 VAL A CA 1
ATOM 634 C C . VAL A 1 84 ? -11.478 2.031 26.159 1.00 93.62 84 VAL A C 1
ATOM 636 O O . VAL A 1 84 ? -10.768 2.206 25.174 1.00 93.62 84 VAL A O 1
ATOM 639 N N . GLN A 1 85 ? -11.595 0.836 26.742 1.00 94.56 85 GLN A N 1
ATOM 640 C CA . GLN A 1 85 ? -10.878 -0.350 26.260 1.00 94.56 85 GLN A CA 1
ATOM 641 C C . GLN A 1 85 ? -11.273 -0.745 24.832 1.00 94.56 85 GLN A C 1
ATOM 643 O O . GLN A 1 85 ? -10.401 -1.070 24.028 1.00 94.56 85 GLN A O 1
ATOM 648 N N . ILE A 1 86 ? -12.566 -0.699 24.492 1.00 91.69 86 ILE A N 1
ATOM 649 C CA . ILE A 1 86 ? -13.038 -0.979 23.126 1.00 91.69 86 ILE A CA 1
ATOM 650 C C . ILE A 1 86 ? -12.449 0.038 22.144 1.00 91.69 86 ILE A C 1
ATOM 652 O O . ILE A 1 86 ? -11.920 -0.347 21.104 1.00 91.69 86 ILE A O 1
ATOM 656 N N . MET A 1 87 ? -12.483 1.326 22.490 1.00 92.38 87 MET A N 1
ATOM 657 C CA . MET A 1 87 ? -11.924 2.384 21.645 1.00 92.38 87 MET A CA 1
ATOM 658 C C . MET A 1 87 ? -10.405 2.261 21.488 1.00 92.38 87 MET A C 1
ATOM 660 O O . MET A 1 87 ? -9.896 2.425 20.385 1.00 92.38 87 MET A O 1
ATOM 664 N N . GLN A 1 88 ? -9.681 1.940 22.562 1.00 95.62 88 GLN A N 1
ATOM 665 C CA . GLN A 1 88 ? -8.234 1.712 22.517 1.00 95.62 88 GLN A CA 1
ATOM 666 C C . GLN A 1 88 ? -7.874 0.524 21.626 1.00 95.62 88 GLN A C 1
ATOM 668 O O . GLN A 1 88 ? -6.959 0.644 20.818 1.00 95.62 88 GLN A O 1
ATOM 673 N N . SER A 1 89 ? -8.616 -0.585 21.728 1.00 93.50 89 SER A N 1
ATOM 674 C CA . SER A 1 89 ? -8.451 -1.736 20.833 1.00 93.50 89 SER A CA 1
ATOM 675 C C . SER A 1 89 ? -8.652 -1.316 19.382 1.00 93.50 89 SER A C 1
ATOM 677 O O . SER A 1 89 ? -7.776 -1.545 18.561 1.00 93.50 89 SER A O 1
ATOM 679 N N . TYR A 1 90 ? -9.749 -0.616 19.080 1.00 93.88 90 TYR A N 1
ATOM 680 C CA . TYR A 1 90 ? -10.026 -0.163 17.719 1.00 93.88 90 TYR A CA 1
ATOM 681 C C . TYR A 1 90 ? -8.942 0.779 17.171 1.00 93.88 90 TYR A C 1
ATOM 683 O O . TYR A 1 90 ? -8.544 0.652 16.017 1.00 93.88 90 TYR A O 1
ATOM 691 N N . ILE A 1 91 ? -8.427 1.702 17.991 1.00 94.31 91 ILE A N 1
ATOM 692 C CA . ILE A 1 91 ? -7.320 2.594 17.608 1.00 94.31 91 ILE A CA 1
ATOM 693 C C . ILE A 1 91 ? -6.034 1.801 17.345 1.00 94.31 91 ILE A C 1
ATOM 695 O O . ILE A 1 91 ? -5.339 2.102 16.375 1.00 94.31 91 ILE A O 1
ATOM 699 N N . SER A 1 92 ? -5.717 0.805 18.179 1.00 94.81 92 SER A N 1
ATOM 700 C CA . SER A 1 92 ? -4.559 -0.076 17.975 1.00 94.81 92 SER A CA 1
ATOM 701 C C . SER A 1 92 ? -4.666 -0.804 16.639 1.00 94.81 92 SER A C 1
ATOM 703 O O . SER A 1 92 ? -3.776 -0.685 15.802 1.00 94.81 92 SER A O 1
ATOM 705 N N . ASP A 1 93 ? -5.808 -1.446 16.391 1.00 92.00 93 ASP A N 1
ATOM 706 C CA . ASP A 1 93 ? -6.047 -2.215 15.171 1.00 92.00 93 ASP A CA 1
ATOM 707 C C . ASP A 1 93 ? -5.999 -1.322 13.915 1.00 92.00 93 ASP A C 1
ATOM 709 O O . ASP A 1 93 ? -5.491 -1.726 12.869 1.00 92.00 93 ASP A O 1
ATOM 713 N N . LEU A 1 94 ? -6.515 -0.088 13.998 1.00 92.62 94 LEU A N 1
ATOM 714 C CA . LEU A 1 94 ? -6.409 0.902 12.920 1.00 92.62 94 LEU A CA 1
ATOM 715 C C . LEU A 1 94 ? -4.969 1.371 12.691 1.00 92.62 94 LEU A C 1
ATOM 717 O O . LEU A 1 94 ? -4.595 1.658 11.556 1.00 92.62 94 LEU A O 1
ATOM 721 N N . SER A 1 95 ? -4.171 1.480 13.751 1.00 93.00 95 SER A N 1
ATOM 722 C CA . SER A 1 95 ? -2.771 1.898 13.643 1.00 93.00 95 SER A CA 1
ATOM 723 C C . SER A 1 95 ? -1.944 0.811 12.959 1.00 93.00 95 SER A C 1
ATOM 725 O O . SER A 1 95 ? -1.239 1.105 12.001 1.00 93.00 95 SER A O 1
ATOM 727 N N . GLU A 1 96 ? -2.138 -0.452 13.346 1.00 92.06 96 GLU A N 1
ATOM 728 C CA . GLU A 1 96 ? -1.513 -1.602 12.683 1.00 92.06 96 GLU A CA 1
A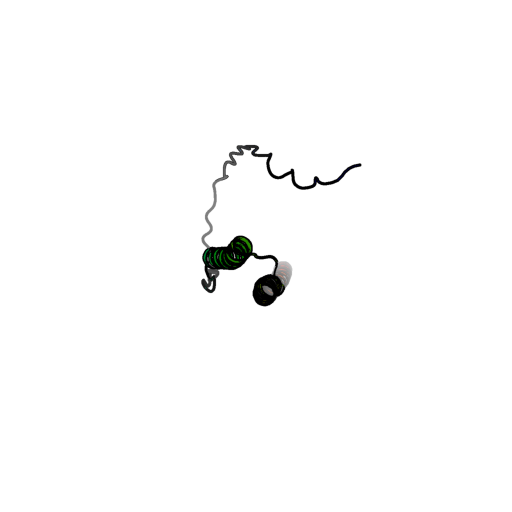TOM 729 C C . GLU A 1 96 ? -1.899 -1.686 11.196 1.00 92.06 96 GLU A C 1
ATOM 731 O O . GLU A 1 96 ? -1.050 -1.923 10.336 1.00 92.06 96 GLU A O 1
ATOM 736 N N . GLN A 1 97 ? -3.169 -1.429 10.859 1.00 92.00 97 GLN A N 1
ATOM 737 C CA . GLN A 1 97 ? -3.605 -1.356 9.459 1.00 92.00 97 GLN A CA 1
ATOM 738 C C . GLN A 1 97 ? -2.912 -0.229 8.691 1.00 92.00 97 GLN A C 1
ATOM 740 O O . GLN A 1 97 ? -2.525 -0.426 7.539 1.00 92.00 97 GLN A O 1
ATOM 745 N N . ASN A 1 98 ? -2.757 0.945 9.306 1.00 93.50 98 ASN A N 1
ATOM 746 C CA . ASN A 1 98 ? -2.054 2.062 8.682 1.00 93.50 98 ASN A CA 1
ATOM 747 C C . ASN A 1 98 ? -0.583 1.724 8.427 1.00 93.50 98 ASN A C 1
ATOM 749 O O . ASN A 1 98 ? -0.082 2.052 7.355 1.00 93.50 98 ASN A O 1
ATOM 753 N N . ASP A 1 99 ? 0.081 1.024 9.348 1.00 93.38 99 ASP A N 1
ATOM 754 C CA . ASP A 1 99 ? 1.470 0.591 9.171 1.00 93.38 99 ASP A CA 1
ATOM 755 C C . ASP A 1 99 ? 1.611 -0.376 7.987 1.00 93.38 99 ASP A C 1
ATOM 757 O O . ASP A 1 99 ? 2.498 -0.212 7.149 1.00 93.38 99 ASP A O 1
ATOM 761 N N . VAL A 1 100 ? 0.694 -1.341 7.849 1.00 89.81 100 VAL A N 1
ATOM 762 C CA . VAL A 1 100 ? 0.675 -2.266 6.700 1.00 89.81 100 VAL A CA 1
ATOM 763 C C . VAL A 1 100 ? 0.394 -1.526 5.386 1.00 89.81 100 VAL A C 1
ATOM 765 O O . VAL A 1 100 ? 1.028 -1.801 4.363 1.00 89.81 100 VAL A O 1
ATOM 768 N N . LEU A 1 101 ? -0.538 -0.567 5.385 1.00 90.88 101 LEU A N 1
ATOM 769 C CA . LEU A 1 101 ? -0.832 0.258 4.207 1.00 90.88 101 LEU A CA 1
ATOM 770 C C . LEU A 1 101 ? 0.362 1.129 3.806 1.00 90.88 101 LEU A C 1
ATOM 772 O O . LEU A 1 101 ? 0.643 1.273 2.619 1.00 90.88 101 LEU A O 1
ATOM 776 N N . LEU A 1 102 ? 1.078 1.684 4.782 1.00 93.25 102 LEU A N 1
ATOM 777 C CA . LEU A 1 102 ? 2.281 2.469 4.539 1.00 93.25 102 LEU A CA 1
ATOM 778 C C . LEU A 1 102 ? 3.383 1.594 3.928 1.00 93.25 102 LEU A C 1
ATOM 780 O O . LEU A 1 102 ? 3.915 1.940 2.878 1.00 93.25 102 LEU A O 1
ATOM 784 N N . GLN A 1 103 ? 3.657 0.425 4.515 1.00 92.69 103 GLN A N 1
ATOM 785 C CA . GLN A 1 103 ? 4.650 -0.524 3.996 1.00 92.69 103 GLN A CA 1
ATOM 786 C C . GLN A 1 103 ? 4.334 -0.959 2.562 1.00 92.69 103 GLN A C 1
ATOM 788 O O . GLN A 1 103 ? 5.199 -0.921 1.688 1.00 92.69 103 GLN A O 1
ATOM 793 N N . THR A 1 104 ? 3.078 -1.320 2.293 1.00 90.50 104 THR A N 1
ATOM 794 C CA . THR A 1 104 ? 2.652 -1.706 0.940 1.00 90.50 104 THR A CA 1
ATOM 795 C C . THR A 1 104 ? 2.741 -0.542 -0.048 1.00 90.50 104 THR A C 1
ATOM 797 O O . THR A 1 104 ? 3.134 -0.747 -1.196 1.00 90.50 104 THR A O 1
ATOM 800 N N . MET A 1 105 ? 2.440 0.690 0.372 1.00 92.88 105 MET A N 1
ATOM 801 C CA . MET A 1 105 ? 2.628 1.878 -0.465 1.00 92.88 105 MET A CA 1
ATOM 802 C C . MET A 1 105 ? 4.108 2.111 -0.799 1.00 92.88 105 MET A C 1
ATOM 804 O O . MET A 1 105 ? 4.439 2.332 -1.963 1.00 92.88 105 MET A O 1
ATOM 808 N N . GLU A 1 106 ? 4.998 2.014 0.188 1.00 94.38 106 GLU A N 1
ATOM 809 C CA . GLU A 1 106 ? 6.446 2.158 -0.006 1.00 94.38 106 GLU A CA 1
ATOM 810 C C . GLU A 1 106 ? 7.018 1.075 -0.933 1.00 94.38 106 GLU A C 1
ATOM 812 O O . GLU A 1 106 ? 7.908 1.335 -1.746 1.00 94.38 106 GLU A O 1
ATOM 817 N N . GLU A 1 107 ? 6.517 -0.157 -0.837 1.00 93.81 107 GLU A N 1
ATOM 818 C CA . GLU A 1 107 ? 6.885 -1.244 -1.745 1.00 93.81 107 GLU A CA 1
ATOM 819 C C . GLU A 1 107 ? 6.457 -0.963 -3.186 1.00 93.81 107 GLU A C 1
ATOM 821 O O . GLU A 1 107 ? 7.264 -1.148 -4.102 1.00 93.81 107 GLU A O 1
ATOM 826 N N . LEU A 1 108 ? 5.230 -0.473 -3.385 1.00 94.81 108 LEU A N 1
ATOM 827 C CA . LEU A 1 108 ? 4.727 -0.081 -4.701 1.00 94.81 108 LEU A CA 1
ATOM 828 C C . LEU A 1 108 ? 5.530 1.076 -5.298 1.00 94.81 108 LEU A C 1
ATOM 830 O O . LEU A 1 108 ? 5.870 1.031 -6.479 1.00 94.81 108 LEU A O 1
ATOM 834 N N . GLU A 1 109 ? 5.869 2.087 -4.498 1.00 94.94 109 GLU A N 1
ATOM 835 C CA . GLU A 1 109 ? 6.702 3.208 -4.940 1.00 94.94 109 GLU A CA 1
ATOM 836 C C . GLU A 1 109 ? 8.096 2.729 -5.359 1.00 94.94 109 GLU A C 1
ATOM 838 O O . GLU A 1 109 ? 8.593 3.073 -6.434 1.00 94.94 109 GLU A O 1
ATOM 843 N N . ARG A 1 110 ? 8.716 1.864 -4.550 1.00 96.19 110 ARG A N 1
ATOM 844 C CA . ARG A 1 110 ? 10.025 1.284 -4.858 1.00 96.19 110 ARG A CA 1
ATOM 845 C C . ARG A 1 110 ? 9.993 0.466 -6.145 1.00 96.19 110 ARG A C 1
ATOM 847 O O . ARG A 1 110 ? 10.919 0.559 -6.946 1.00 96.19 110 ARG A O 1
ATOM 854 N N . GLU A 1 111 ? 8.949 -0.330 -6.347 1.00 95.06 111 GLU A N 1
ATOM 855 C CA . GLU A 1 111 ? 8.785 -1.136 -7.554 1.00 95.06 111 GLU A CA 1
ATOM 856 C C . GLU A 1 111 ? 8.529 -0.276 -8.796 1.00 95.06 111 GLU A C 1
ATOM 858 O O . GLU A 1 111 ? 9.133 -0.510 -9.842 1.00 95.06 111 GLU A O 1
ATOM 863 N N . ALA A 1 112 ? 7.702 0.765 -8.680 1.00 94.12 112 ALA A N 1
ATOM 864 C CA . ALA A 1 11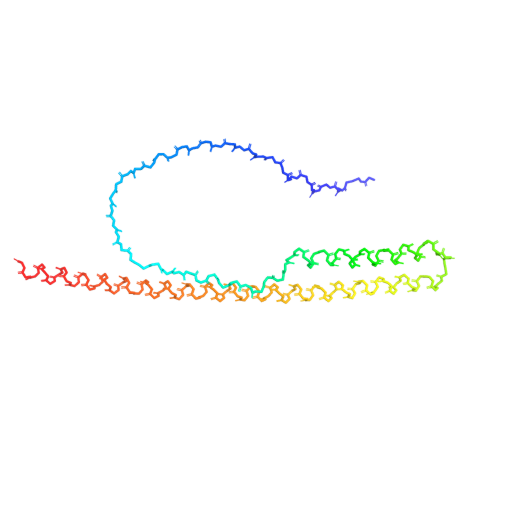2 ? 7.489 1.725 -9.757 1.00 94.12 112 ALA A CA 1
ATOM 865 C C . ALA A 1 112 ? 8.805 2.402 -10.167 1.00 94.12 112 ALA A C 1
ATOM 867 O O . ALA A 1 112 ? 9.135 2.427 -11.352 1.00 94.12 112 ALA A O 1
ATOM 868 N N . ASN A 1 113 ? 9.597 2.858 -9.193 1.00 97.12 113 ASN A N 1
ATOM 869 C CA . ASN A 1 113 ? 10.898 3.474 -9.451 1.00 97.12 113 ASN A CA 1
ATOM 870 C C . ASN A 1 113 ? 11.865 2.505 -10.143 1.00 97.12 113 ASN A C 1
ATOM 872 O O . ASN A 1 113 ? 12.488 2.874 -11.133 1.00 97.12 113 ASN A O 1
ATOM 876 N N . ARG A 1 114 ? 11.946 1.243 -9.696 1.00 97.19 114 ARG A N 1
ATOM 877 C CA . ARG A 1 114 ? 12.771 0.223 -10.372 1.00 97.19 114 ARG A CA 1
ATOM 878 C C . ARG A 1 114 ? 12.368 0.027 -11.830 1.00 97.19 114 ARG A C 1
ATOM 880 O O . ARG A 1 114 ? 13.242 -0.071 -12.687 1.00 97.19 114 ARG A O 1
ATOM 887 N N . ARG A 1 115 ? 11.063 -0.035 -12.112 1.00 97.25 115 ARG A N 1
ATOM 888 C CA . ARG A 1 115 ? 10.548 -0.194 -13.479 1.00 97.25 115 ARG A CA 1
ATOM 889 C C . ARG A 1 115 ? 10.888 1.005 -14.354 1.00 97.25 115 ARG A C 1
ATOM 891 O O . ARG A 1 115 ? 11.296 0.807 -15.492 1.00 97.25 115 ARG A O 1
ATOM 898 N N . VAL A 1 116 ? 10.760 2.220 -13.823 1.00 97.94 116 VAL A N 1
ATOM 899 C CA . VAL A 1 116 ? 11.155 3.446 -14.531 1.00 97.94 116 VAL A CA 1
ATOM 900 C C . VAL A 1 116 ? 12.646 3.418 -14.850 1.00 97.94 116 VAL A C 1
ATOM 902 O O . VAL A 1 116 ? 13.001 3.526 -16.015 1.00 97.94 116 VAL A O 1
ATOM 905 N N . THR A 1 117 ? 13.508 3.154 -13.866 1.00 97.69 117 THR A N 1
ATOM 906 C CA . THR A 1 117 ? 14.962 3.084 -14.088 1.00 97.69 117 THR A CA 1
ATOM 907 C C . THR A 1 117 ? 15.352 2.006 -15.102 1.00 97.69 117 THR A C 1
ATOM 909 O O . THR A 1 117 ? 16.241 2.223 -15.925 1.00 97.69 117 THR A O 1
ATOM 912 N N . ALA A 1 118 ? 14.690 0.845 -15.081 1.00 97.25 118 ALA A N 1
ATOM 913 C CA . ALA A 1 118 ? 14.937 -0.210 -16.061 1.00 97.25 118 ALA A CA 1
ATOM 914 C C . ALA A 1 118 ? 14.590 0.249 -17.488 1.00 97.25 118 ALA A C 1
ATOM 916 O O . ALA A 1 118 ? 15.394 0.066 -18.399 1.00 97.25 118 ALA A O 1
ATOM 917 N N . LEU A 1 119 ? 13.434 0.895 -17.664 1.00 97.69 119 LEU A N 1
ATOM 918 C CA . LEU A 1 119 ? 13.005 1.436 -18.956 1.00 97.69 119 LEU A CA 1
ATOM 919 C C . LEU A 1 119 ? 13.888 2.596 -19.431 1.00 97.69 119 LEU A C 1
ATOM 921 O O . LEU A 1 119 ? 14.171 2.694 -20.620 1.00 97.69 119 LEU A O 1
ATOM 925 N N . GLU A 1 120 ? 14.337 3.465 -18.524 1.00 97.69 120 GLU A N 1
ATOM 926 C CA . GLU A 1 120 ? 15.286 4.540 -18.835 1.00 97.69 120 GLU A CA 1
ATOM 927 C C . GLU A 1 120 ? 16.611 3.967 -19.345 1.00 97.69 120 GLU A C 1
ATOM 929 O O . GLU A 1 120 ? 17.104 4.402 -20.382 1.00 97.69 120 GLU A O 1
ATOM 934 N N . THR A 1 121 ? 17.131 2.932 -18.682 1.00 97.62 121 THR A N 1
ATOM 935 C CA . THR A 1 121 ? 18.366 2.248 -19.099 1.00 97.62 121 THR A CA 1
ATOM 936 C C . THR A 1 121 ? 18.210 1.610 -20.482 1.00 97.62 121 THR A C 1
ATOM 938 O O . THR A 1 121 ? 19.058 1.787 -21.354 1.00 97.62 121 THR A O 1
ATOM 941 N N . GLU A 1 122 ? 17.103 0.899 -20.718 1.00 97.88 122 GLU A N 1
ATOM 942 C CA . GLU A 1 122 ? 16.810 0.288 -22.020 1.00 97.88 122 GLU A CA 1
ATOM 943 C C . GLU A 1 122 ? 16.691 1.352 -23.124 1.00 97.88 122 GLU A C 1
ATOM 945 O O . GLU A 1 122 ? 17.229 1.195 -24.224 1.00 97.88 122 GLU A O 1
ATOM 950 N N . LEU A 1 123 ? 16.043 2.481 -22.825 1.00 97.75 123 LEU A N 1
ATOM 951 C CA . LEU A 1 123 ? 15.934 3.603 -23.750 1.00 97.75 123 LEU A CA 1
ATOM 952 C C . LEU A 1 123 ? 17.306 4.208 -24.077 1.00 97.75 123 LEU A C 1
ATOM 954 O O . LEU A 1 123 ? 17.584 4.467 -25.249 1.00 97.75 123 LEU A O 1
ATOM 958 N N . GLU A 1 124 ? 18.167 4.410 -23.080 1.00 97.75 124 GLU A N 1
ATOM 959 C CA . GLU A 1 124 ? 19.534 4.905 -23.274 1.00 97.75 124 GLU A CA 1
ATOM 960 C C . GLU A 1 124 ? 20.355 3.972 -24.173 1.00 97.75 124 GLU A C 1
ATOM 962 O O . GLU A 1 124 ? 21.015 4.439 -25.106 1.00 97.75 124 GLU A O 1
ATOM 967 N N . GLU A 1 125 ? 20.257 2.655 -23.974 1.00 97.50 125 GLU A N 1
ATOM 968 C CA . GLU A 1 125 ? 20.909 1.669 -24.842 1.00 97.50 125 GLU A CA 1
ATOM 969 C C . GLU A 1 125 ? 20.420 1.757 -26.293 1.00 97.50 125 GLU A C 1
ATOM 971 O O . GLU A 1 125 ? 21.215 1.687 -27.237 1.00 97.50 125 GLU A O 1
ATOM 976 N N . HIS A 1 126 ? 19.110 1.906 -26.502 1.00 97.31 126 HIS A N 1
ATOM 977 C CA . HIS A 1 126 ? 18.549 2.065 -27.841 1.00 97.31 126 HIS A CA 1
ATOM 978 C C . HIS A 1 126 ? 18.987 3.373 -28.500 1.00 97.31 126 HIS A C 1
ATOM 980 O O . HIS A 1 126 ? 19.307 3.376 -29.691 1.00 97.31 126 HIS A O 1
ATOM 986 N N . VAL A 1 127 ? 19.042 4.470 -27.742 1.00 97.62 127 VAL A N 1
ATOM 987 C CA . VAL A 1 127 ? 19.545 5.756 -28.234 1.00 97.62 127 VAL A CA 1
ATOM 988 C C . VAL A 1 127 ? 21.006 5.628 -28.660 1.00 97.62 127 VAL A C 1
ATOM 990 O O . VAL A 1 127 ? 21.329 6.047 -29.771 1.00 97.62 127 VAL A O 1
ATOM 993 N N . ALA A 1 128 ? 21.853 4.989 -27.846 1.00 97.06 128 ALA A N 1
ATOM 994 C CA . ALA A 1 128 ? 23.263 4.765 -28.161 1.00 97.06 128 ALA A CA 1
ATOM 995 C C . ALA A 1 128 ? 23.452 3.964 -29.464 1.00 97.06 128 ALA A C 1
ATOM 997 O O . ALA A 1 128 ? 24.213 4.368 -30.346 1.00 97.06 128 ALA A O 1
ATOM 998 N N . LYS A 1 129 ? 22.689 2.877 -29.643 1.00 97.56 129 LYS A N 1
ATOM 999 C CA . LYS A 1 129 ? 22.708 2.079 -30.885 1.00 97.56 129 LYS A CA 1
ATOM 1000 C C . LYS A 1 129 ? 22.270 2.900 -32.099 1.00 97.56 129 LYS A C 1
ATOM 1002 O O . LYS A 1 129 ? 22.875 2.829 -33.163 1.00 97.56 129 LYS A O 1
ATOM 1007 N N . VAL A 1 130 ? 21.222 3.714 -31.957 1.00 97.31 130 VAL A N 1
ATOM 1008 C CA . VAL A 1 130 ? 20.749 4.581 -33.047 1.00 97.31 130 VAL A CA 1
ATOM 1009 C C . VAL A 1 130 ? 21.783 5.649 -33.403 1.00 97.31 130 VAL A C 1
ATOM 1011 O O . VAL A 1 130 ? 21.919 5.979 -34.582 1.00 97.31 130 VAL A O 1
ATOM 1014 N N . THR A 1 131 ? 22.498 6.210 -32.426 1.00 96.88 131 THR A N 1
ATOM 1015 C CA . THR A 1 131 ? 23.577 7.168 -32.704 1.00 96.88 131 THR A CA 1
ATOM 1016 C C . THR A 1 131 ? 24.741 6.512 -33.434 1.00 96.88 131 THR A C 1
ATOM 1018 O O . THR A 1 131 ? 25.178 7.059 -34.442 1.00 96.88 131 THR A O 1
ATOM 1021 N N . GLU A 1 132 ? 25.149 5.310 -33.022 1.00 96.94 132 GLU A N 1
ATOM 1022 C CA . GLU A 1 132 ? 26.192 4.529 -33.698 1.00 96.94 132 GLU A CA 1
ATOM 1023 C C . GLU A 1 132 ? 25.813 4.250 -35.161 1.00 96.94 132 GLU A C 1
ATOM 1025 O O . GLU A 1 132 ? 26.546 4.621 -36.076 1.00 96.94 132 GLU A O 1
ATOM 1030 N N . TYR A 1 133 ? 24.604 3.737 -35.418 1.00 96.12 133 TYR A N 1
ATOM 1031 C CA . TYR A 1 133 ? 24.135 3.496 -36.789 1.00 96.12 133 TYR A CA 1
ATOM 1032 C C . TYR A 1 133 ? 24.058 4.765 -37.644 1.00 96.12 133 TYR A C 1
ATOM 1034 O O . TYR A 1 133 ? 24.264 4.714 -38.859 1.00 96.12 133 TYR A O 1
ATOM 1042 N N . LYS A 1 134 ? 23.746 5.922 -37.047 1.00 96.12 134 LYS A N 1
ATOM 1043 C CA . LYS A 1 134 ? 23.751 7.206 -37.766 1.00 96.12 134 LYS A CA 1
ATOM 1044 C C . LYS A 1 134 ? 25.165 7.630 -38.149 1.00 96.12 134 LYS A C 1
ATOM 1046 O O . LYS A 1 134 ? 25.360 8.112 -39.265 1.00 96.12 134 LYS A O 1
ATOM 1051 N N . GLU A 1 135 ? 26.126 7.461 -37.247 1.00 96.19 135 GLU A N 1
ATOM 1052 C CA . GLU A 1 135 ? 27.535 7.757 -37.506 1.00 96.19 135 GLU A CA 1
ATOM 1053 C C . GLU A 1 135 ? 28.090 6.843 -38.600 1.00 96.19 135 GLU A C 1
ATOM 1055 O O . GLU A 1 135 ? 28.619 7.339 -39.596 1.00 96.19 135 GLU A O 1
ATOM 1060 N N . GLU A 1 136 ? 27.869 5.532 -38.494 1.00 95.69 136 GLU A N 1
ATOM 1061 C CA . GLU A 1 136 ? 28.252 4.560 -39.522 1.00 95.69 136 GLU A CA 1
ATOM 1062 C C . GLU A 1 136 ? 27.666 4.926 -40.889 1.00 95.69 136 GLU A C 1
ATOM 1064 O O . GLU A 1 136 ? 28.389 5.015 -41.881 1.00 95.69 136 GLU A O 1
ATOM 1069 N N . ASN A 1 137 ? 26.368 5.223 -40.957 1.00 93.94 137 ASN A N 1
ATOM 1070 C CA . ASN A 1 137 ? 25.718 5.606 -42.209 1.00 93.94 137 ASN A CA 1
ATOM 1071 C C . ASN A 1 137 ? 26.315 6.898 -42.801 1.00 93.94 137 ASN A C 1
ATOM 1073 O O . ASN A 1 137 ? 26.568 6.971 -44.003 1.00 93.94 137 ASN A O 1
ATOM 1077 N N . SER A 1 138 ? 26.636 7.887 -41.963 1.00 95.75 138 SER A N 1
ATOM 1078 C CA . SER A 1 138 ? 27.347 9.102 -42.387 1.00 95.75 138 SER A CA 1
ATOM 1079 C C . SER A 1 138 ? 28.726 8.783 -42.987 1.00 95.75 138 SER A C 1
ATOM 1081 O O . SER A 1 138 ? 29.084 9.279 -44.061 1.00 95.75 138 SER A O 1
ATOM 1083 N N . THR A 1 139 ? 29.495 7.889 -42.356 1.00 95.38 139 THR A N 1
ATOM 1084 C CA . THR A 1 139 ? 30.798 7.456 -42.896 1.00 95.38 139 THR A CA 1
ATOM 1085 C C . THR A 1 139 ? 30.660 6.698 -44.220 1.00 95.38 139 THR A C 1
ATOM 1087 O O . THR A 1 139 ? 31.437 6.909 -45.154 1.00 95.38 139 THR A O 1
ATOM 1090 N N . LEU A 1 140 ? 29.630 5.865 -44.364 1.00 94.56 140 LEU A N 1
ATOM 1091 C CA . LEU A 1 140 ? 29.350 5.152 -45.609 1.00 94.56 140 LEU A CA 1
ATOM 1092 C C . LEU A 1 140 ? 28.932 6.106 -46.736 1.00 94.56 140 LEU A C 1
ATOM 1094 O O . LEU A 1 140 ? 29.350 5.930 -47.879 1.00 94.56 140 LEU A O 1
ATOM 1098 N N . LEU A 1 141 ? 28.149 7.142 -46.430 1.00 92.31 141 LEU A N 1
ATOM 1099 C CA . LEU A 1 141 ? 27.775 8.167 -47.406 1.00 92.31 141 LEU A CA 1
ATOM 1100 C C . LEU A 1 141 ? 28.996 8.941 -47.910 1.00 92.31 141 LEU A C 1
ATOM 1102 O O . LEU A 1 141 ? 29.192 9.039 -49.118 1.00 92.31 141 LEU A O 1
ATOM 1106 N N . THR A 1 142 ? 29.855 9.412 -47.007 1.00 93.25 142 THR A N 1
ATOM 1107 C CA . THR A 1 142 ? 31.069 10.156 -47.392 1.00 93.25 142 THR A CA 1
ATOM 1108 C C . THR A 1 142 ? 32.051 9.298 -48.193 1.00 93.25 142 THR A C 1
ATOM 1110 O O . THR A 1 142 ? 32.615 9.755 -49.186 1.00 93.25 142 THR A O 1
ATOM 1113 N N . THR A 1 143 ? 32.246 8.030 -47.821 1.00 93.56 143 THR A N 1
ATOM 1114 C CA . THR A 1 143 ? 33.094 7.109 -48.600 1.00 93.56 143 THR A CA 1
ATOM 1115 C C . THR A 1 143 ? 32.513 6.818 -49.979 1.00 93.56 143 THR A C 1
ATOM 1117 O O . THR A 1 143 ? 33.264 6.790 -50.952 1.00 93.56 143 THR A O 1
ATOM 1120 N N . LYS A 1 144 ? 31.190 6.665 -50.094 1.00 92.94 144 LYS A N 1
ATOM 1121 C CA . LYS A 1 144 ? 30.507 6.518 -51.383 1.00 92.94 144 LYS A CA 1
ATOM 1122 C C . LYS A 1 144 ? 30.692 7.749 -52.273 1.00 92.94 144 LYS A C 1
ATOM 1124 O O . LYS A 1 144 ? 30.963 7.579 -53.456 1.00 92.94 144 LYS A O 1
ATOM 1129 N N . GLU A 1 145 ? 30.554 8.955 -51.725 1.00 92.75 145 GLU A N 1
ATOM 1130 C CA . GLU A 1 145 ? 30.771 10.210 -52.461 1.00 92.75 145 GLU A CA 1
ATOM 1131 C C . GLU A 1 145 ? 32.215 10.349 -52.954 1.00 92.75 145 GLU A C 1
ATOM 1133 O O . GLU A 1 145 ? 32.430 10.750 -54.088 1.00 92.75 145 GLU A O 1
ATOM 1138 N N . ASN A 1 146 ? 33.203 9.954 -52.146 1.00 85.88 146 ASN A N 1
ATOM 1139 C CA . ASN A 1 146 ? 34.619 10.012 -52.526 1.00 85.88 146 ASN A CA 1
ATOM 1140 C C . ASN A 1 146 ? 35.025 8.992 -53.608 1.00 85.88 146 ASN A C 1
ATOM 1142 O O . ASN A 1 146 ? 36.101 9.117 -54.192 1.00 85.88 146 ASN A O 1
ATOM 1146 N N . LEU A 1 147 ? 34.212 7.954 -53.830 1.00 86.56 147 LEU A N 1
ATOM 1147 C CA . LEU A 1 147 ? 34.441 6.914 -54.839 1.00 86.56 147 LEU A CA 1
ATOM 1148 C C . LEU A 1 147 ? 33.669 7.157 -56.150 1.00 86.56 147 LEU A C 1
ATOM 1150 O O . LEU A 1 147 ? 33.882 6.407 -57.105 1.00 86.56 147 LEU A O 1
ATOM 1154 N N . ALA A 1 148 ? 32.768 8.143 -56.181 1.00 69.94 148 ALA A N 1
ATOM 1155 C CA . ALA A 1 148 ? 31.964 8.527 -57.344 1.00 69.94 148 ALA A CA 1
ATOM 1156 C C . ALA A 1 148 ? 32.638 9.649 -58.149 1.00 69.94 148 ALA A C 1
ATOM 1158 O O . ALA A 1 148 ? 32.511 9.611 -59.395 1.00 69.94 148 ALA A O 1
#

pLDDT: mean 76.01, std 23.87, range [29.7, 97.94]